Protein AF-A0A923YBA0-F1 (afdb_monomer_lite)

Radius of gyration: 14.63 Å; chains: 1; bounding box: 34×25×42 Å

pLDDT: mean 92.2, std 7.3, range [63.88, 98.19]

Structure (mmCIF, N/CA/C/O backbone):
data_AF-A0A923YBA0-F1
#
_entry.id   AF-A0A923YBA0-F1
#
loop_
_atom_site.group_PDB
_atom_site.id
_atom_site.type_symbol
_atom_site.label_atom_id
_atom_site.label_alt_id
_atom_site.label_comp_id
_atom_site.label_asym_id
_atom_site.label_entity_id
_atom_site.label_seq_id
_atom_site.pdbx_PDB_ins_code
_atom_site.Cartn_x
_atom_site.Cartn_y
_atom_site.Cartn_z
_atom_site.occupancy
_atom_site.B_iso_or_equiv
_atom_site.auth_seq_id
_atom_site.auth_comp_id
_atom_site.auth_asym_id
_atom_site.auth_atom_id
_atom_site.pdbx_PDB_model_num
ATOM 1 N N . MET A 1 1 ? -14.626 13.976 28.877 1.00 63.88 1 MET A N 1
ATOM 2 C CA . MET A 1 1 ? -13.351 14.342 28.205 1.00 63.88 1 MET A CA 1
ATOM 3 C C . MET A 1 1 ? -12.701 13.182 27.449 1.00 63.88 1 MET A C 1
ATOM 5 O O . MET A 1 1 ? -12.234 13.424 26.346 1.00 63.88 1 MET A O 1
ATOM 9 N N . LEU A 1 2 ? -12.689 11.950 27.977 1.00 70.69 2 LEU A N 1
ATOM 10 C CA . LEU A 1 2 ? -12.069 10.784 27.317 1.00 70.69 2 LEU A CA 1
ATOM 11 C C . LEU A 1 2 ? -12.690 10.443 25.945 1.00 70.69 2 LEU A C 1
ATOM 13 O O . LEU A 1 2 ? -11.956 10.345 24.971 1.00 70.69 2 LEU A O 1
ATOM 17 N N . ALA A 1 3 ? -14.023 10.409 25.834 1.00 71.81 3 ALA A N 1
ATOM 18 C CA . ALA A 1 3 ? -14.725 10.105 24.576 1.00 71.81 3 ALA A CA 1
ATOM 19 C C . ALA A 1 3 ? -14.467 11.117 23.436 1.00 71.81 3 ALA A C 1
ATOM 21 O O . ALA A 1 3 ? -14.488 10.769 22.261 1.00 71.81 3 ALA A O 1
ATOM 22 N N . ARG A 1 4 ? -14.183 12.382 23.777 1.00 71.19 4 ARG A N 1
ATOM 23 C CA . ARG A 1 4 ? -13.843 13.414 22.784 1.00 71.19 4 ARG A CA 1
ATOM 24 C C . ARG A 1 4 ? -12.414 13.247 22.265 1.00 71.19 4 ARG A C 1
ATOM 26 O O . ARG A 1 4 ? -12.156 13.545 21.108 1.00 71.19 4 ARG A O 1
ATOM 33 N N . ARG A 1 5 ? -11.492 12.763 23.108 1.00 73.19 5 ARG A N 1
ATOM 34 C CA . ARG A 1 5 ? -10.105 12.487 22.702 1.00 73.19 5 ARG A CA 1
ATOM 35 C C . ARG A 1 5 ? -10.032 11.297 21.748 1.00 73.19 5 ARG A C 1
ATOM 37 O O . ARG A 1 5 ? -9.328 11.395 20.756 1.00 73.19 5 ARG A O 1
ATOM 44 N N . THR A 1 6 ? -10.800 10.238 22.006 1.00 80.44 6 THR A N 1
ATOM 45 C CA . THR A 1 6 ? -10.849 9.049 21.138 1.00 80.44 6 THR A CA 1
ATOM 46 C C . THR A 1 6 ? -11.485 9.332 19.777 1.00 80.44 6 THR A C 1
ATOM 48 O O . THR A 1 6 ? -11.052 8.776 18.774 1.00 80.44 6 THR A O 1
ATOM 51 N N . ALA A 1 7 ? -12.486 10.218 19.723 1.00 73.62 7 ALA A N 1
ATOM 52 C CA . ALA A 1 7 ? -13.108 10.629 18.465 1.00 73.62 7 ALA A CA 1
ATOM 53 C C . ALA A 1 7 ? -12.138 11.430 17.578 1.00 73.62 7 ALA A C 1
ATOM 55 O O . ALA A 1 7 ? -11.951 11.090 16.415 1.00 73.62 7 ALA A O 1
ATOM 56 N N . LEU A 1 8 ? -11.444 12.420 18.151 1.00 75.75 8 LEU A N 1
ATOM 57 C CA . LEU A 1 8 ? -10.466 13.236 17.419 1.00 75.75 8 LEU A CA 1
ATOM 58 C C . LEU A 1 8 ? -9.311 12.399 16.850 1.00 75.75 8 LEU A C 1
ATOM 60 O O . LEU A 1 8 ? -8.867 12.648 15.734 1.00 75.75 8 LEU A O 1
ATOM 64 N N . THR A 1 9 ? -8.843 11.388 17.591 1.00 82.75 9 THR A N 1
ATOM 65 C CA . THR A 1 9 ? -7.791 10.481 17.106 1.00 82.75 9 THR A CA 1
ATOM 66 C C . THR A 1 9 ? -8.271 9.572 15.977 1.00 82.75 9 THR A C 1
ATOM 68 O O . THR A 1 9 ? -7.494 9.260 15.079 1.00 82.75 9 THR A O 1
ATOM 71 N N . ALA A 1 10 ? -9.541 9.158 16.001 1.00 83.06 10 ALA A N 1
ATOM 72 C CA . ALA A 1 10 ? -10.117 8.319 14.954 1.00 83.06 10 ALA A CA 1
ATOM 73 C C . ALA A 1 10 ? -10.309 9.100 13.645 1.00 83.06 10 ALA A C 1
ATOM 75 O O . ALA A 1 10 ? -9.976 8.597 12.575 1.00 83.06 10 ALA A O 1
ATOM 76 N N . GLU A 1 11 ? -10.776 10.348 13.729 1.00 85.19 11 GLU A N 1
ATOM 77 C CA . GLU A 1 11 ? -10.922 11.233 12.567 1.00 85.19 11 GLU A CA 1
ATOM 78 C C . GLU A 1 11 ? -9.570 11.524 11.907 1.00 85.19 11 GLU A C 1
ATOM 80 O O . GLU A 1 11 ? -9.433 11.412 10.688 1.00 85.19 11 GLU A O 1
ATOM 85 N N . SER A 1 12 ? -8.544 11.833 12.709 1.00 88.31 12 SER A N 1
ATOM 86 C CA . SER A 1 12 ? -7.197 12.068 12.186 1.00 88.31 12 SER A CA 1
ATOM 87 C C . SER A 1 12 ? -6.584 10.808 11.572 1.00 88.31 12 SER A C 1
ATOM 89 O O . SER A 1 12 ? -5.927 10.896 10.537 1.00 88.31 12 SER A O 1
ATOM 91 N N . ALA A 1 13 ? -6.816 9.638 12.176 1.00 90.31 13 ALA A N 1
ATOM 92 C CA . ALA A 1 13 ? -6.341 8.364 11.643 1.00 90.31 13 ALA A CA 1
ATOM 93 C C . ALA A 1 13 ? -7.001 8.043 10.296 1.00 90.31 13 ALA A C 1
ATOM 95 O O . ALA A 1 13 ? -6.307 7.722 9.338 1.00 90.31 13 ALA A O 1
ATOM 96 N N . ALA A 1 14 ? -8.320 8.223 10.184 1.00 92.06 14 ALA A N 1
ATOM 97 C CA . ALA A 1 14 ? -9.043 8.010 8.933 1.00 92.06 14 ALA A CA 1
ATOM 98 C C . ALA A 1 14 ? -8.575 8.962 7.818 1.00 92.06 14 ALA A C 1
ATOM 100 O O . ALA A 1 14 ? -8.421 8.548 6.666 1.00 92.06 14 ALA A O 1
ATOM 101 N N . PHE A 1 15 ? -8.309 10.229 8.158 1.00 95.06 15 PHE A N 1
ATOM 102 C CA . PHE A 1 15 ? -7.765 11.203 7.214 1.00 95.06 15 PHE A CA 1
ATOM 103 C C . PHE A 1 15 ? -6.384 10.781 6.694 1.00 95.06 15 PHE A C 1
ATOM 105 O O . PHE A 1 15 ? -6.158 10.772 5.483 1.00 95.06 15 PHE A O 1
ATOM 112 N N . LEU A 1 16 ? -5.483 10.378 7.597 1.00 95.38 16 LEU A N 1
ATOM 113 C CA . LEU A 1 16 ? -4.148 9.898 7.232 1.00 95.38 16 LEU A CA 1
ATOM 114 C C . LEU A 1 16 ? -4.212 8.615 6.400 1.00 95.38 16 LEU A C 1
ATOM 116 O O . LEU A 1 16 ? -3.576 8.555 5.353 1.00 95.38 16 LEU A O 1
ATOM 120 N N . ALA A 1 17 ? -5.027 7.639 6.802 1.00 95.88 17 ALA A N 1
ATOM 121 C CA . ALA A 1 17 ? -5.197 6.387 6.071 1.00 95.88 17 ALA A CA 1
ATOM 122 C C . ALA A 1 17 ? -5.687 6.633 4.637 1.00 95.88 17 ALA A C 1
ATOM 124 O O . ALA A 1 17 ? -5.134 6.093 3.679 1.00 95.88 17 ALA A O 1
ATOM 125 N N . THR A 1 18 ? -6.664 7.528 4.468 1.00 96.56 18 THR A N 1
ATOM 126 C CA . THR A 1 18 ? -7.168 7.905 3.139 1.00 96.56 18 THR A CA 1
ATOM 127 C C . THR A 1 18 ? -6.085 8.596 2.307 1.00 96.56 18 THR A C 1
ATOM 129 O O . THR A 1 18 ? -5.904 8.267 1.134 1.00 96.56 18 THR A O 1
ATOM 132 N N . GLY A 1 19 ? -5.3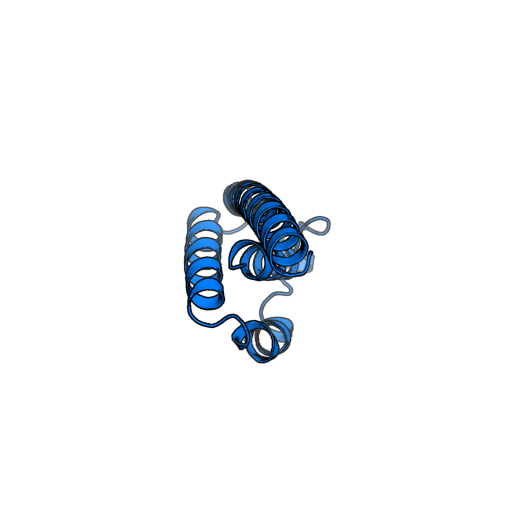26 9.521 2.907 1.00 97.75 19 GLY A N 1
ATOM 133 C CA . GLY A 1 19 ? -4.209 10.197 2.244 1.00 97.75 19 GLY A CA 1
ATOM 134 C C . GLY A 1 19 ? -3.118 9.225 1.786 1.00 97.75 19 GLY A C 1
ATOM 135 O O . GLY A 1 19 ? -2.691 9.278 0.632 1.00 97.75 19 GLY A O 1
ATOM 136 N N . CYS A 1 20 ? -2.723 8.290 2.652 1.00 97.75 20 CYS A N 1
ATOM 137 C CA . CYS A 1 20 ? -1.764 7.235 2.329 1.00 97.75 20 CYS A CA 1
ATOM 138 C C . CYS A 1 20 ? -2.291 6.290 1.242 1.00 97.75 20 CYS A C 1
ATOM 140 O O . CYS A 1 20 ? -1.542 5.929 0.337 1.00 97.75 20 CYS A O 1
ATOM 142 N N . GLY A 1 21 ? -3.580 5.944 1.282 1.00 97.62 21 GLY A N 1
ATOM 143 C CA . GLY A 1 21 ? -4.232 5.125 0.262 1.00 97.62 21 GLY A CA 1
ATOM 144 C C . GLY A 1 21 ? -4.187 5.769 -1.123 1.00 97.62 21 GLY A C 1
ATOM 145 O O . GLY A 1 21 ? -3.790 5.125 -2.093 1.00 97.62 21 GLY A O 1
ATOM 146 N N . LEU A 1 22 ? -4.532 7.056 -1.218 1.00 98.19 22 LEU A N 1
ATOM 147 C CA . LEU A 1 22 ? -4.493 7.801 -2.480 1.00 98.19 22 LEU A CA 1
ATOM 148 C C . LEU A 1 22 ? -3.065 7.970 -3.007 1.00 98.19 22 LEU A C 1
ATOM 150 O O . LEU A 1 22 ? -2.827 7.755 -4.196 1.00 98.19 22 LEU A O 1
ATOM 154 N N . ALA A 1 23 ? -2.114 8.315 -2.135 1.00 97.69 23 ALA A N 1
ATOM 155 C CA . ALA A 1 23 ? -0.708 8.437 -2.514 1.00 97.69 23 ALA A CA 1
ATOM 156 C C . ALA A 1 23 ? -0.137 7.094 -3.000 1.00 97.69 23 ALA A C 1
ATOM 158 O O . ALA A 1 23 ? 0.491 7.039 -4.056 1.00 97.69 23 ALA A O 1
ATOM 159 N N . GLY A 1 24 ? -0.411 6.004 -2.278 1.00 97.56 24 GLY A N 1
ATOM 160 C CA . GLY A 1 24 ? 0.043 4.661 -2.632 1.00 97.56 24 GLY A CA 1
ATOM 161 C C . GLY A 1 24 ? -0.554 4.152 -3.943 1.00 97.56 24 GLY A C 1
ATOM 162 O O . GLY A 1 24 ? 0.179 3.627 -4.776 1.00 97.56 24 GLY A O 1
ATOM 163 N N . LEU A 1 25 ? -1.847 4.387 -4.196 1.00 97.69 25 LEU A N 1
ATOM 164 C CA . LEU A 1 25 ? -2.461 4.096 -5.498 1.00 97.69 25 LEU A CA 1
ATOM 165 C C . LEU A 1 25 ? -1.829 4.921 -6.623 1.00 97.69 25 LEU A C 1
ATOM 167 O O . LEU A 1 25 ? -1.543 4.378 -7.690 1.00 97.69 25 LEU A O 1
ATOM 171 N N . GLY A 1 26 ? -1.592 6.213 -6.380 1.00 97.56 26 GLY A N 1
ATOM 172 C CA . GLY A 1 26 ? -0.927 7.102 -7.328 1.00 97.56 26 GLY A CA 1
ATOM 173 C C . GLY A 1 26 ? 0.457 6.588 -7.717 1.00 97.56 26 GLY A C 1
ATOM 174 O O . GLY A 1 26 ? 0.751 6.483 -8.905 1.00 97.56 26 GLY A O 1
ATOM 175 N N . LEU A 1 27 ? 1.276 6.198 -6.740 1.00 96.75 27 LEU A N 1
ATOM 176 C CA . LEU A 1 27 ? 2.595 5.616 -6.988 1.00 96.75 27 LEU A CA 1
ATOM 177 C C . LEU A 1 27 ? 2.495 4.252 -7.681 1.00 96.75 27 LEU A C 1
ATOM 179 O O . LEU A 1 27 ? 3.143 4.036 -8.699 1.00 96.75 27 LEU A O 1
ATOM 183 N N . ALA A 1 28 ? 1.635 3.349 -7.211 1.00 97.00 28 ALA A N 1
ATOM 184 C CA . ALA A 1 28 ? 1.504 2.016 -7.794 1.00 97.00 28 ALA A CA 1
ATOM 185 C C . ALA A 1 28 ? 1.076 2.054 -9.276 1.00 97.00 28 ALA A C 1
ATOM 187 O O . ALA A 1 28 ? 1.562 1.260 -10.081 1.00 97.00 28 ALA A O 1
ATOM 188 N N . LEU A 1 29 ? 0.222 3.010 -9.663 1.00 97.44 29 LEU A N 1
ATOM 189 C CA . LEU A 1 29 ? -0.184 3.228 -11.058 1.00 97.44 29 LEU A CA 1
ATOM 190 C C . LEU A 1 29 ? 0.959 3.695 -11.970 1.00 97.44 29 LEU A C 1
ATOM 192 O O . LEU A 1 29 ? 0.875 3.496 -13.180 1.00 97.44 29 LEU A O 1
ATOM 196 N N . HIS A 1 30 ? 2.012 4.294 -11.414 1.00 95.75 30 HIS A N 1
ATOM 197 C CA . HIS A 1 30 ? 3.185 4.754 -12.161 1.00 95.75 30 HIS A CA 1
ATOM 198 C C . HIS A 1 30 ? 4.355 3.758 -12.095 1.00 95.75 30 HIS A C 1
ATOM 200 O O . HIS A 1 30 ? 5.466 4.100 -12.496 1.00 95.75 30 HIS A O 1
ATOM 206 N N . TYR A 1 31 ? 4.124 2.531 -11.606 1.00 94.38 31 TYR A N 1
ATOM 207 C CA . TYR A 1 31 ? 5.194 1.561 -11.395 1.00 94.38 31 TYR A CA 1
ATOM 208 C C . TYR A 1 31 ? 5.834 1.032 -12.686 1.00 94.38 31 TYR A C 1
ATOM 210 O O . TYR A 1 31 ? 5.118 0.532 -13.547 1.00 94.38 31 TYR A O 1
ATOM 218 N N . PRO A 1 32 ? 7.174 1.120 -12.852 1.00 92.06 32 PRO A N 1
ATOM 219 C CA . PRO A 1 32 ? 7.851 1.010 -14.144 1.00 92.06 32 PRO A CA 1
ATOM 220 C C . PRO A 1 32 ? 7.862 -0.408 -14.708 1.00 92.06 32 PRO A C 1
ATOM 222 O O . PRO A 1 32 ? 7.984 -0.575 -15.917 1.00 92.06 32 PRO A O 1
ATOM 225 N N . LEU A 1 33 ? 7.751 -1.429 -13.855 1.00 90.62 33 LEU A N 1
ATOM 226 C CA . LEU A 1 33 ? 7.753 -2.825 -14.290 1.00 90.62 33 LEU A CA 1
ATOM 227 C C . LEU A 1 33 ? 6.361 -3.255 -14.739 1.00 90.62 33 LEU A C 1
ATOM 229 O O . LEU A 1 33 ? 6.135 -3.560 -15.907 1.00 90.62 33 LEU A O 1
ATOM 233 N N . VAL A 1 34 ? 5.426 -3.315 -13.792 1.00 93.81 34 VAL A N 1
ATOM 234 C CA . VAL A 1 34 ? 4.082 -3.843 -14.031 1.00 93.81 34 VAL A CA 1
ATOM 235 C C . VAL A 1 34 ? 3.069 -3.070 -13.171 1.00 93.81 34 VAL A C 1
ATOM 237 O O . VAL A 1 34 ? 2.731 -3.525 -12.074 1.00 93.81 34 VAL A O 1
ATOM 240 N N . PRO A 1 35 ? 2.567 -1.905 -13.633 1.00 94.88 35 PRO A N 1
ATOM 241 C CA . PRO A 1 35 ? 1.727 -1.032 -12.809 1.00 94.88 35 PRO A CA 1
ATOM 242 C C . PRO A 1 35 ? 0.455 -1.707 -12.289 1.00 94.88 35 PRO A C 1
ATOM 244 O O . PRO A 1 35 ? 0.083 -1.541 -11.133 1.00 94.88 35 PRO A O 1
ATOM 247 N N . TRP A 1 36 ? -0.205 -2.522 -13.117 1.00 96.75 36 TRP A N 1
ATOM 248 C CA . TRP A 1 36 ? -1.423 -3.233 -12.712 1.00 96.75 36 TRP A CA 1
ATOM 249 C C . TRP A 1 36 ? -1.165 -4.273 -11.610 1.00 96.75 36 TRP A C 1
ATOM 251 O O . TRP A 1 36 ? -2.026 -4.506 -10.762 1.00 96.75 36 TRP A O 1
ATOM 261 N N . LEU A 1 37 ? 0.020 -4.892 -11.595 1.00 95.56 37 LEU A N 1
ATOM 262 C CA . LEU A 1 37 ? 0.393 -5.846 -10.555 1.00 95.56 37 LEU A CA 1
ATOM 263 C C . LEU A 1 37 ? 0.702 -5.105 -9.253 1.00 95.56 37 LEU A C 1
ATOM 265 O O . LEU A 1 37 ? 0.208 -5.504 -8.202 1.00 95.56 37 LEU A O 1
ATOM 269 N N . ALA A 1 38 ? 1.447 -3.998 -9.331 1.00 95.44 38 ALA A N 1
ATOM 270 C CA . ALA A 1 38 ? 1.748 -3.154 -8.178 1.00 95.44 38 ALA A CA 1
ATOM 271 C C . ALA A 1 38 ? 0.471 -2.603 -7.523 1.00 95.44 38 ALA A C 1
ATOM 273 O O . ALA A 1 38 ? 0.323 -2.688 -6.305 1.00 95.44 38 ALA A O 1
ATOM 274 N N . THR A 1 39 ? -0.494 -2.112 -8.310 1.00 97.56 39 THR A N 1
ATOM 275 C CA . THR A 1 39 ? -1.776 -1.612 -7.778 1.00 97.56 39 THR A CA 1
ATOM 276 C C . THR A 1 39 ? -2.616 -2.717 -7.151 1.00 97.56 39 THR A C 1
ATOM 278 O O . THR A 1 39 ? -3.197 -2.517 -6.084 1.00 97.56 39 THR A O 1
ATOM 281 N N . THR A 1 40 ? -2.645 -3.901 -7.769 1.00 97.75 40 THR A N 1
ATOM 282 C CA . THR A 1 40 ? -3.367 -5.060 -7.229 1.00 97.75 40 THR A CA 1
ATOM 283 C C . THR A 1 40 ? -2.761 -5.514 -5.901 1.00 97.75 40 THR A C 1
ATOM 285 O O . THR A 1 40 ? -3.485 -5.693 -4.921 1.00 97.75 40 THR A O 1
ATOM 288 N N . LEU A 1 41 ? -1.432 -5.650 -5.832 1.00 96.69 41 LEU A N 1
ATOM 289 C CA . LEU A 1 41 ? -0.727 -6.030 -4.606 1.00 96.69 41 LEU A CA 1
ATOM 290 C C . LEU A 1 41 ? -0.873 -4.973 -3.508 1.00 96.69 41 LEU A C 1
ATOM 292 O O . LEU A 1 41 ? -1.074 -5.338 -2.350 1.00 96.69 41 LEU A O 1
ATOM 296 N N . PHE A 1 42 ? -0.837 -3.685 -3.859 1.00 98.06 42 PHE A N 1
ATOM 297 C CA . PHE A 1 42 ? -1.101 -2.594 -2.923 1.00 98.06 42 PHE A CA 1
ATOM 298 C C . PHE A 1 42 ? -2.499 -2.717 -2.304 1.00 98.06 42 PHE A C 1
ATOM 300 O O . PHE A 1 42 ? -2.631 -2.718 -1.082 1.00 98.06 42 PHE A O 1
ATOM 307 N N . GLY A 1 43 ? -3.536 -2.897 -3.131 1.00 97.88 43 GLY A N 1
ATOM 308 C CA . GLY A 1 43 ? -4.916 -3.042 -2.660 1.00 97.88 43 GLY A CA 1
ATOM 309 C C . GLY A 1 43 ? -5.120 -4.272 -1.769 1.00 97.88 43 GLY A C 1
ATOM 310 O O . GLY A 1 43 ? -5.737 -4.168 -0.709 1.00 97.88 43 GLY A O 1
ATOM 311 N N . ILE A 1 44 ? -4.550 -5.421 -2.154 1.00 98.06 44 ILE A N 1
ATOM 312 C CA . ILE A 1 44 ? -4.578 -6.648 -1.340 1.00 98.06 44 ILE A CA 1
ATOM 313 C C . ILE A 1 44 ? -3.879 -6.421 0.004 1.00 98.06 44 ILE A C 1
ATOM 315 O O . ILE A 1 44 ? -4.401 -6.822 1.043 1.00 98.06 44 ILE A O 1
ATOM 319 N N . SER A 1 45 ? -2.722 -5.759 -0.004 1.00 97.44 45 SER A N 1
ATOM 320 C CA . SER A 1 45 ? -1.946 -5.490 1.209 1.00 97.44 45 SER A CA 1
ATOM 321 C C . SER A 1 45 ? -2.692 -4.545 2.148 1.00 97.44 45 SER A C 1
ATOM 323 O O . SER A 1 45 ? -2.821 -4.848 3.330 1.00 97.44 45 SER A O 1
ATOM 325 N N . ALA A 1 46 ? -3.263 -3.454 1.630 1.00 97.69 46 ALA A N 1
ATOM 326 C CA . ALA A 1 46 ? -4.064 -2.521 2.422 1.00 97.69 46 ALA A CA 1
ATOM 327 C C . ALA A 1 46 ? -5.286 -3.215 3.049 1.00 97.69 46 ALA A C 1
ATOM 329 O O . ALA A 1 46 ? -5.540 -3.064 4.243 1.00 97.69 46 ALA A O 1
ATOM 330 N N . ALA A 1 47 ? -5.992 -4.057 2.284 1.00 97.62 47 ALA A N 1
ATOM 331 C CA . ALA A 1 47 ? -7.100 -4.858 2.804 1.00 97.62 47 ALA A CA 1
ATOM 332 C C . ALA A 1 47 ? -6.644 -5.870 3.873 1.00 97.62 47 ALA A C 1
ATOM 334 O O . ALA A 1 47 ? -7.330 -6.070 4.877 1.00 97.62 47 ALA A O 1
ATOM 335 N N . MET A 1 48 ? -5.476 -6.491 3.688 1.00 97.62 48 MET A N 1
ATOM 336 C CA . MET A 1 48 ? -4.883 -7.406 4.664 1.00 97.62 48 MET A CA 1
ATOM 337 C C . MET A 1 48 ? -4.533 -6.689 5.974 1.00 97.62 48 MET A C 1
ATOM 339 O O . MET A 1 48 ? -4.830 -7.223 7.042 1.00 97.62 48 MET A O 1
ATOM 343 N N . PHE A 1 49 ? -3.935 -5.497 5.912 1.00 97.38 49 PHE A N 1
ATOM 344 C CA . PHE A 1 49 ? -3.581 -4.718 7.102 1.00 97.38 49 PHE A CA 1
ATOM 345 C C . PHE A 1 49 ? -4.808 -4.131 7.796 1.00 97.38 49 PHE A C 1
ATOM 347 O O . PHE A 1 49 ? -4.861 -4.163 9.020 1.00 97.38 49 PHE A O 1
ATOM 354 N N . PHE A 1 50 ? -5.842 -3.749 7.046 1.00 96.19 50 PHE A N 1
ATOM 355 C CA . PHE A 1 50 ? -7.142 -3.405 7.622 1.00 96.19 50 PHE A CA 1
ATOM 356 C C . PHE A 1 50 ? -7.762 -4.580 8.391 1.00 96.19 50 PHE A C 1
ATOM 358 O O . PHE A 1 50 ? -8.249 -4.424 9.509 1.00 96.19 50 PHE A O 1
ATOM 365 N N . ALA A 1 51 ? -7.709 -5.791 7.826 1.00 97.56 51 ALA A N 1
ATOM 366 C CA . ALA A 1 51 ? -8.230 -6.985 8.489 1.00 97.56 51 ALA A CA 1
ATOM 367 C C . ALA A 1 51 ? -7.367 -7.437 9.683 1.00 97.56 51 ALA A C 1
ATOM 369 O O . A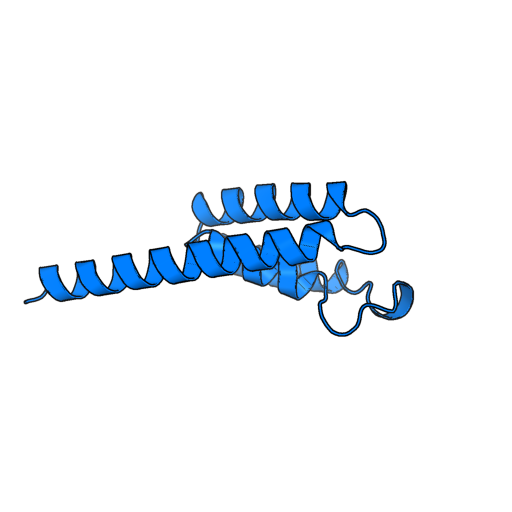LA A 1 51 ? -7.881 -8.038 10.629 1.00 97.56 51 ALA A O 1
ATOM 370 N N . ARG A 1 52 ? -6.050 -7.203 9.631 1.00 96.81 52 ARG A N 1
ATOM 371 C CA . ARG A 1 52 ? -5.082 -7.591 10.667 1.00 96.81 52 ARG A CA 1
ATOM 372 C C . ARG A 1 52 ? -4.007 -6.510 10.845 1.00 96.81 52 ARG A C 1
ATOM 374 O O . ARG A 1 52 ? -2.902 -6.670 10.318 1.00 96.81 52 ARG A O 1
ATOM 381 N N . PRO A 1 53 ? -4.268 -5.481 11.672 1.00 94.38 53 PRO A N 1
ATOM 382 C CA . PRO A 1 53 ? -3.346 -4.358 11.840 1.00 94.38 53 PRO A CA 1
ATOM 383 C C . PRO A 1 53 ? -1.971 -4.755 12.367 1.00 94.38 53 PRO A C 1
ATOM 385 O O . PRO A 1 53 ? -1.002 -4.074 12.101 1.00 94.38 53 PRO A O 1
ATOM 388 N N . THR A 1 54 ? -1.818 -5.869 13.082 1.00 96.44 54 THR A N 1
ATOM 389 C CA . THR A 1 54 ? -0.502 -6.316 13.578 1.00 96.44 54 THR A CA 1
ATOM 390 C C . THR A 1 54 ? 0.325 -7.085 12.545 1.00 96.44 54 THR A C 1
ATOM 392 O O . THR A 1 54 ? 1.495 -7.370 12.797 1.00 96.44 54 THR A O 1
ATOM 395 N N . ALA A 1 55 ? -0.238 -7.417 11.376 1.00 96.44 55 ALA A N 1
ATOM 396 C CA . ALA A 1 55 ? 0.449 -8.219 10.363 1.00 96.44 55 ALA A CA 1
ATOM 397 C C . ALA A 1 55 ? 1.676 -7.512 9.764 1.00 96.44 55 ALA A C 1
ATOM 399 O O . ALA A 1 55 ? 2.594 -8.190 9.301 1.00 96.44 55 ALA A O 1
ATOM 400 N N . TRP A 1 56 ? 1.737 -6.174 9.809 1.00 95.94 56 TRP A N 1
ATOM 401 C CA . TRP A 1 56 ? 2.875 -5.407 9.286 1.00 95.94 56 TRP A CA 1
ATOM 402 C C . TRP A 1 56 ? 4.194 -5.749 9.983 1.00 95.94 56 TRP A C 1
ATOM 404 O O . TRP A 1 56 ? 5.236 -5.736 9.332 1.00 95.94 56 TRP A O 1
ATOM 414 N N . LEU A 1 57 ? 4.143 -6.127 11.269 1.00 96.19 57 LEU A N 1
ATOM 415 C CA . LEU A 1 57 ? 5.315 -6.502 12.072 1.00 96.19 57 LEU A CA 1
ATOM 416 C C . LEU A 1 57 ? 6.074 -7.696 11.486 1.00 96.19 57 LEU A C 1
ATOM 418 O O . LEU A 1 57 ? 7.259 -7.860 11.753 1.00 96.19 57 LEU A O 1
ATOM 422 N N . ILE A 1 58 ? 5.385 -8.528 10.704 1.00 96.38 58 ILE A N 1
ATOM 423 C CA . ILE A 1 58 ? 5.961 -9.689 10.025 1.00 96.38 58 ILE A CA 1
ATOM 424 C C . ILE A 1 58 ? 6.084 -9.411 8.529 1.00 96.38 58 ILE A C 1
ATOM 426 O O . ILE A 1 58 ? 7.127 -9.686 7.944 1.00 96.38 58 ILE A O 1
ATOM 430 N N . ALA A 1 59 ? 5.044 -8.848 7.909 1.00 94.81 59 ALA A N 1
ATOM 431 C CA . ALA A 1 59 ? 4.994 -8.649 6.466 1.00 94.81 59 ALA A CA 1
ATOM 432 C C . ALA A 1 59 ? 6.109 -7.721 5.958 1.00 94.81 59 ALA A C 1
ATOM 434 O O . ALA A 1 59 ? 6.780 -8.090 5.000 1.00 94.81 59 ALA A O 1
ATOM 435 N N . LEU A 1 60 ? 6.353 -6.579 6.621 1.00 94.94 60 LEU A N 1
ATOM 436 C CA . LEU A 1 60 ? 7.404 -5.632 6.220 1.00 94.94 60 LEU A CA 1
ATOM 437 C C . LEU A 1 60 ? 8.822 -6.235 6.285 1.00 94.94 60 LEU A C 1
ATOM 439 O O . LEU A 1 60 ? 9.531 -6.192 5.278 1.00 94.94 60 LEU A O 1
ATOM 443 N N . PRO A 1 61 ? 9.280 -6.819 7.414 1.00 94.69 61 PRO A N 1
ATOM 444 C CA . PRO A 1 61 ? 10.618 -7.406 7.453 1.00 94.69 61 PRO A CA 1
ATOM 445 C C . PRO A 1 61 ? 10.742 -8.642 6.554 1.00 94.69 61 PRO A C 1
ATOM 447 O O . PRO A 1 61 ? 11.803 -8.860 5.973 1.00 94.69 61 PRO A O 1
ATOM 450 N N . ALA A 1 62 ? 9.674 -9.432 6.394 1.00 94.50 62 ALA A N 1
ATOM 451 C CA . ALA A 1 62 ? 9.689 -10.600 5.515 1.00 94.50 62 ALA A CA 1
ATOM 452 C C . ALA A 1 62 ? 9.745 -10.232 4.024 1.00 94.50 62 ALA A C 1
ATOM 454 O O . ALA A 1 62 ? 10.315 -10.986 3.238 1.00 94.50 62 ALA A O 1
ATOM 455 N N . SER A 1 63 ? 9.178 -9.089 3.622 1.00 93.75 63 SER A N 1
ATOM 456 C CA . SER A 1 63 ? 9.233 -8.616 2.235 1.00 93.75 63 SER A CA 1
ATOM 457 C C . SER A 1 63 ? 10.568 -7.969 1.877 1.00 93.75 63 SER A C 1
ATOM 459 O O . SER A 1 63 ? 10.947 -7.980 0.712 1.00 93.75 63 SER A O 1
ATOM 461 N N . LEU A 1 64 ? 11.289 -7.426 2.860 1.00 91.38 64 LEU A N 1
ATOM 462 C CA . LEU A 1 64 ? 12.547 -6.692 2.688 1.00 91.38 64 LEU A CA 1
ATOM 463 C C . LEU A 1 64 ? 13.594 -7.384 1.780 1.00 91.38 64 LEU A C 1
ATOM 465 O O . LEU A 1 64 ? 14.143 -6.704 0.918 1.00 91.38 64 LEU A O 1
ATOM 469 N N . PRO A 1 65 ? 13.846 -8.709 1.870 1.00 88.81 65 PRO A N 1
ATOM 470 C CA . PRO A 1 65 ? 14.767 -9.389 0.949 1.00 88.81 65 PRO A CA 1
ATOM 471 C C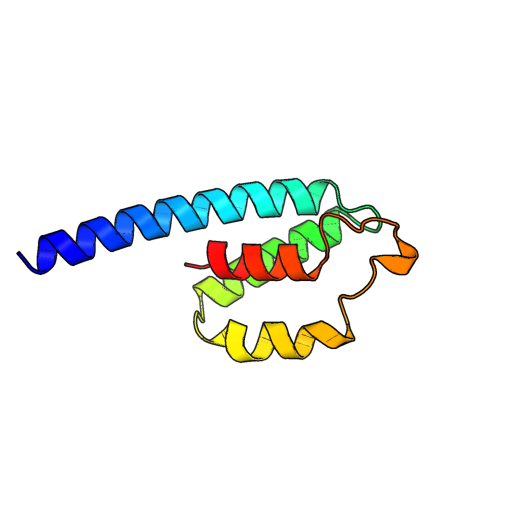 . PRO A 1 65 ? 14.238 -9.552 -0.489 1.00 88.81 65 PRO A C 1
ATOM 473 O O . PRO A 1 65 ? 14.998 -9.945 -1.369 1.00 88.81 65 PRO A O 1
ATOM 476 N N . ILE A 1 66 ? 12.948 -9.311 -0.727 1.00 90.12 66 ILE A N 1
ATOM 477 C CA . ILE A 1 66 ? 12.267 -9.540 -2.011 1.00 90.12 66 ILE A CA 1
ATOM 478 C C . ILE A 1 66 ? 12.069 -8.221 -2.767 1.00 90.12 66 ILE A C 1
ATOM 480 O O . ILE A 1 66 ? 12.190 -8.193 -3.986 1.00 90.12 66 ILE A O 1
ATOM 484 N N . VAL A 1 67 ? 11.750 -7.134 -2.060 1.00 87.44 67 VAL A N 1
ATOM 485 C CA . VAL A 1 67 ? 11.217 -5.886 -2.640 1.00 87.44 67 VAL A CA 1
ATOM 486 C C . VAL A 1 67 ? 12.266 -4.789 -2.865 1.00 87.44 67 VAL A C 1
ATOM 488 O O . VAL A 1 67 ? 12.005 -3.623 -2.613 1.00 87.44 67 VAL A O 1
ATOM 491 N N . ALA A 1 68 ? 13.460 -5.150 -3.333 1.00 85.75 68 ALA A N 1
ATOM 492 C CA . ALA A 1 68 ? 14.570 -4.209 -3.514 1.00 85.75 68 ALA A CA 1
ATOM 493 C C . ALA A 1 68 ? 14.911 -3.987 -4.994 1.00 85.75 68 ALA A C 1
ATOM 495 O O . ALA A 1 68 ? 16.077 -4.080 -5.372 1.00 85.75 68 ALA A O 1
ATOM 496 N N . PHE A 1 69 ? 13.922 -3.746 -5.863 1.00 88.31 69 PHE A N 1
ATOM 497 C CA . PHE A 1 69 ? 14.177 -3.739 -7.309 1.00 88.31 69 PHE A CA 1
ATOM 498 C C . P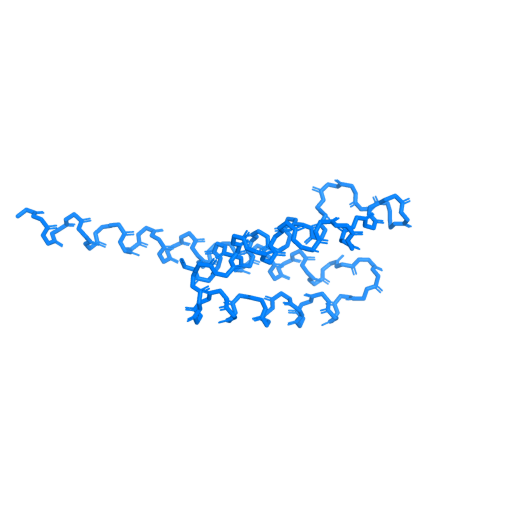HE A 1 69 ? 14.745 -2.416 -7.846 1.00 88.31 69 PHE A C 1
ATOM 500 O O . PHE A 1 69 ? 15.136 -2.363 -9.015 1.00 88.31 69 PHE A O 1
ATOM 507 N N . ALA A 1 70 ? 14.860 -1.371 -7.020 1.00 87.69 70 ALA A N 1
ATOM 508 C CA . ALA A 1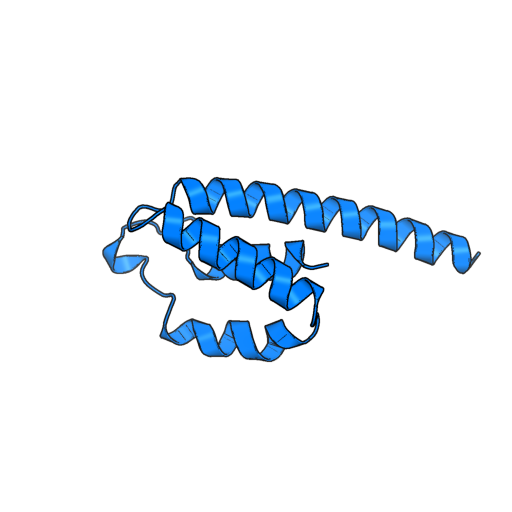 70 ? 15.338 -0.048 -7.429 1.00 87.69 70 ALA A CA 1
ATOM 509 C C . ALA A 1 70 ? 16.630 -0.037 -8.283 1.00 87.69 70 ALA A C 1
ATOM 511 O O . ALA A 1 70 ? 16.668 0.715 -9.262 1.00 87.69 70 ALA A O 1
ATOM 512 N N . PRO A 1 71 ? 17.657 -0.885 -8.037 1.00 88.00 71 PRO A N 1
ATOM 513 C CA . PRO A 1 71 ? 18.850 -0.935 -8.890 1.00 88.00 71 PRO A CA 1
ATOM 514 C C . PRO A 1 71 ? 18.580 -1.373 -10.338 1.00 88.00 71 PRO A C 1
ATOM 516 O O . PRO A 1 71 ? 19.324 -0.996 -11.240 1.00 88.00 71 PRO A O 1
ATOM 519 N N . TRP A 1 72 ? 17.534 -2.170 -10.568 1.00 88.75 72 TRP A N 1
ATOM 520 C CA . TRP A 1 72 ? 17.168 -2.685 -11.891 1.00 88.75 72 TRP A CA 1
ATOM 521 C C . TRP A 1 72 ? 16.141 -1.806 -12.603 1.00 88.75 72 TRP A C 1
ATOM 523 O O . TRP A 1 72 ? 16.140 -1.742 -13.830 1.00 88.75 72 TRP A O 1
ATOM 533 N N . THR A 1 73 ? 15.266 -1.137 -11.851 1.00 88.62 73 THR A N 1
ATOM 534 C CA . THR A 1 73 ? 14.210 -0.280 -12.411 1.00 88.62 73 THR A CA 1
ATOM 535 C C . THR A 1 73 ? 14.669 1.162 -12.619 1.00 88.62 73 THR A C 1
ATOM 537 O O . THR A 1 73 ? 14.066 1.892 -13.403 1.00 88.62 73 THR A O 1
ATOM 540 N N . GLY A 1 74 ? 15.714 1.590 -11.902 1.00 90.56 74 GLY A N 1
ATOM 541 C CA . GLY A 1 74 ? 16.113 2.992 -11.808 1.00 90.56 74 GLY A CA 1
ATOM 542 C C . GLY A 1 74 ? 15.144 3.847 -10.983 1.00 90.56 74 GLY A C 1
ATOM 543 O O . GLY A 1 74 ? 15.332 5.062 -10.895 1.00 90.56 74 GLY A O 1
ATOM 544 N N . TRP A 1 75 ? 14.118 3.249 -10.363 1.00 92.06 75 TRP A N 1
ATOM 545 C CA . TRP A 1 75 ? 13.126 3.971 -9.572 1.00 92.06 75 TRP A CA 1
ATOM 546 C C . TRP A 1 75 ? 13.550 4.110 -8.110 1.00 92.06 75 TRP A C 1
ATOM 548 O O . TRP A 1 75 ? 13.074 3.402 -7.235 1.00 92.06 75 TRP A O 1
ATOM 558 N N . ILE A 1 76 ? 14.477 5.031 -7.853 1.00 87.12 76 ILE A N 1
ATOM 559 C CA . ILE A 1 76 ? 15.150 5.136 -6.544 1.00 87.12 76 ILE A CA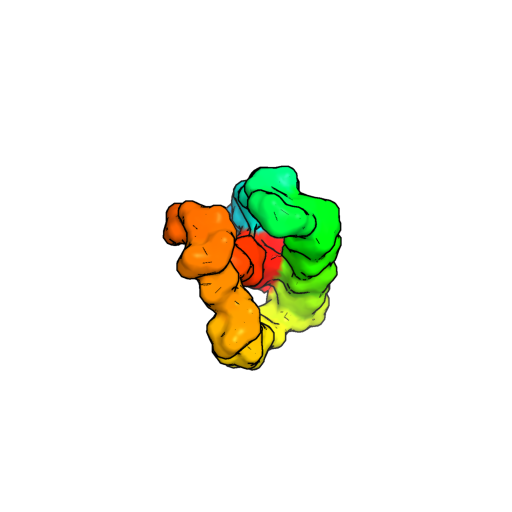 1
ATOM 560 C C . ILE A 1 76 ? 14.385 6.021 -5.544 1.00 87.12 76 ILE A C 1
ATOM 562 O O . ILE A 1 76 ? 14.581 5.911 -4.342 1.00 87.12 76 ILE A O 1
ATOM 566 N N . THR A 1 77 ? 13.519 6.925 -6.013 1.00 89.44 77 THR A N 1
ATOM 567 C CA . THR A 1 77 ? 12.800 7.855 -5.118 1.00 89.44 77 THR A CA 1
ATOM 568 C C . THR A 1 77 ? 11.618 7.213 -4.396 1.00 89.44 77 THR A C 1
ATOM 570 O O . THR A 1 77 ? 11.310 7.627 -3.285 1.00 89.44 77 THR A O 1
ATOM 573 N N . PHE A 1 78 ? 10.940 6.262 -5.041 1.00 89.38 78 PHE A N 1
ATOM 574 C CA . PHE A 1 78 ? 9.776 5.572 -4.491 1.00 89.38 78 PHE A CA 1
ATOM 575 C C . PHE A 1 78 ? 9.939 4.081 -4.752 1.00 89.38 78 PHE A C 1
ATOM 577 O O . PHE A 1 78 ? 9.785 3.624 -5.886 1.00 89.38 78 PHE A O 1
ATOM 584 N N . GLU A 1 79 ? 10.281 3.347 -3.702 1.00 92.38 79 GLU A N 1
ATOM 585 C CA . GLU A 1 79 ? 10.575 1.922 -3.768 1.00 92.38 79 GLU A CA 1
ATOM 586 C C . GLU A 1 79 ? 9.331 1.077 -3.454 1.00 92.38 79 GLU A C 1
ATOM 588 O O . GLU A 1 79 ? 8.301 1.549 -2.959 1.00 92.38 79 GLU A O 1
ATOM 593 N N . GLU A 1 80 ? 9.414 -0.225 -3.721 1.00 94.56 80 GLU A N 1
ATOM 594 C CA . GLU A 1 80 ? 8.335 -1.166 -3.415 1.00 94.56 80 GLU A CA 1
ATOM 595 C C . GLU A 1 80 ? 8.037 -1.244 -1.908 1.00 94.56 80 GLU A C 1
ATOM 597 O O . GLU A 1 80 ? 6.896 -1.488 -1.508 1.00 94.56 80 GLU A O 1
ATOM 602 N N . LEU A 1 81 ? 9.048 -1.004 -1.066 1.00 94.19 81 LEU A N 1
ATOM 603 C CA . LEU A 1 81 ? 8.876 -0.919 0.383 1.00 94.19 81 LEU A CA 1
ATOM 604 C C . LEU A 1 81 ? 7.983 0.269 0.763 1.00 94.19 81 LEU A C 1
ATOM 606 O O . LEU A 1 81 ? 7.088 0.104 1.593 1.00 94.19 81 LEU A O 1
ATOM 610 N N . ASP A 1 82 ? 8.160 1.431 0.131 1.00 94.62 82 ASP A N 1
ATOM 611 C CA . ASP A 1 82 ? 7.347 2.623 0.401 1.00 94.62 82 ASP A CA 1
ATOM 612 C C . ASP A 1 82 ? 5.871 2.368 0.088 1.00 94.62 82 ASP A C 1
ATOM 614 O O . ASP A 1 82 ? 4.991 2.728 0.872 1.00 94.62 82 ASP A O 1
ATOM 618 N N . LEU A 1 83 ? 5.593 1.673 -1.022 1.00 95.81 83 LEU A N 1
ATOM 619 C CA . LEU A 1 83 ? 4.243 1.224 -1.367 1.00 95.81 83 LEU A CA 1
ATOM 620 C C . LEU A 1 83 ? 3.656 0.314 -0.285 1.00 95.81 83 LEU A C 1
ATOM 622 O O . LEU A 1 83 ? 2.486 0.458 0.073 1.00 95.81 83 LEU A O 1
ATOM 626 N N . LEU A 1 84 ? 4.453 -0.606 0.257 1.00 96.44 84 LEU A N 1
ATOM 627 C CA . LEU A 1 84 ? 4.000 -1.521 1.299 1.00 96.44 84 LEU A CA 1
ATOM 628 C C . LEU A 1 84 ? 3.745 -0.794 2.629 1.00 96.44 84 LEU A C 1
ATOM 630 O O . LEU A 1 84 ? 2.747 -1.072 3.288 1.00 96.44 84 LEU A O 1
ATOM 634 N N . VAL A 1 85 ? 4.577 0.183 2.999 1.00 96.94 85 VAL A N 1
ATOM 635 C CA . VAL A 1 85 ? 4.364 1.037 4.184 1.00 96.94 85 VAL A CA 1
ATOM 636 C C . VAL A 1 85 ? 3.130 1.923 4.014 1.00 96.94 85 VAL A C 1
ATOM 638 O O . VAL A 1 85 ? 2.330 2.045 4.943 1.00 96.94 85 VAL A O 1
ATOM 641 N N . LEU A 1 86 ? 2.917 2.489 2.825 1.00 97.62 86 LEU A N 1
ATOM 642 C CA . LEU A 1 86 ? 1.694 3.227 2.505 1.00 97.62 86 LEU A CA 1
ATOM 643 C C . LEU A 1 86 ? 0.458 2.326 2.579 1.00 97.62 86 LEU A C 1
ATOM 645 O O . LEU A 1 86 ? -0.581 2.783 3.045 1.00 97.62 86 LEU A O 1
ATOM 649 N N . ALA A 1 87 ? 0.568 1.053 2.189 1.00 97.69 87 ALA A N 1
ATOM 650 C CA . ALA A 1 87 ? -0.514 0.082 2.332 1.00 97.69 87 ALA A CA 1
ATOM 651 C C . ALA A 1 87 ? -0.809 -0.238 3.807 1.00 97.69 87 ALA A C 1
ATOM 653 O O . ALA A 1 87 ? -1.975 -0.355 4.176 1.00 97.69 87 ALA A O 1
ATOM 654 N N . VAL A 1 88 ? 0.221 -0.334 4.660 1.00 97.56 88 VAL A N 1
ATOM 655 C CA . VAL A 1 88 ? 0.050 -0.470 6.120 1.00 97.56 88 VAL A CA 1
ATOM 656 C C . VAL A 1 88 ? -0.699 0.737 6.677 1.00 97.56 88 VAL A C 1
ATOM 658 O O . VAL A 1 88 ? -1.715 0.564 7.341 1.00 97.56 88 VAL A O 1
ATOM 661 N N . ALA A 1 89 ? -0.245 1.952 6.362 1.00 97.06 89 ALA A N 1
ATOM 662 C CA . ALA A 1 89 ? -0.873 3.183 6.841 1.00 97.06 89 ALA A CA 1
ATOM 663 C C . ALA A 1 89 ? -2.303 3.368 6.304 1.00 97.06 89 ALA A C 1
ATOM 665 O O . ALA A 1 89 ? -3.174 3.853 7.021 1.00 97.06 89 ALA A O 1
ATOM 666 N N . ALA A 1 90 ? -2.568 2.953 5.063 1.00 97.25 90 ALA A N 1
ATOM 667 C CA . ALA A 1 90 ? -3.906 2.959 4.476 1.00 97.25 90 ALA A CA 1
ATOM 668 C C . ALA A 1 90 ? -4.852 1.932 5.122 1.00 97.25 90 ALA A C 1
ATOM 670 O O . ALA A 1 90 ? -6.066 2.124 5.098 1.00 97.25 90 ALA A O 1
ATOM 671 N N . GLY A 1 91 ? -4.303 0.858 5.698 1.00 92.81 91 GLY A N 1
ATOM 672 C CA . GLY A 1 91 ? -5.047 -0.158 6.438 1.00 92.81 91 GLY A CA 1
ATOM 673 C C . GLY A 1 91 ? -5.610 0.319 7.782 1.00 92.81 91 GLY A C 1
ATOM 674 O O . GLY A 1 91 ? -6.534 -0.316 8.283 1.00 92.81 91 GLY A O 1
ATOM 675 N N . GLY A 1 92 ? -5.131 1.446 8.323 1.00 83.75 92 GLY A N 1
ATOM 676 C CA . GLY A 1 92 ? -5.625 2.046 9.573 1.00 83.75 92 GLY A CA 1
ATOM 677 C C . GLY A 1 92 ? -4.767 1.770 10.800 1.00 83.75 92 GLY A C 1
ATOM 678 O O . GLY A 1 92 ? -4.372 0.604 11.023 1.00 83.75 92 GLY A O 1
#

Sequence (92 aa):
MLARRTALTAESAAFLATGCGLAGLGLALHYPLVPWLATTLFGISAAMFFARPTAWLIALPASLPIVAFAPWTGWITFEELDLLVLAVAAGG

Secondary structure (DSSP, 8-state):
-HHHHHHHHHHHHHHHHHHHHHHHHHHHHT-SS-HHHHHHHHHHHHHHHHH-GGGHHHHHHHHTTT---HHHH---SS-HHHHHHHHHHHT-

Foldseek 3Di:
DVVVVVVVVVVVLQVQLVVLLVVLLVVLCVDQPDSVVSNVVLVVLLCVCLVPVCCCVPVLVVCVVPFPCCVVRVPPPQTSSSSNVSSSSNSD